Protein AF-A0A524LNN1-F1 (afdb_monomer_lite)

Structure (mmCIF, N/CA/C/O backbone):
data_AF-A0A524LNN1-F1
#
_entry.id   AF-A0A524LNN1-F1
#
loop_
_atom_site.group_PDB
_atom_site.id
_atom_site.type_symbol
_atom_site.label_atom_id
_atom_site.label_alt_id
_atom_site.label_comp_id
_atom_site.label_asym_id
_atom_site.label_entity_id
_atom_site.label_seq_id
_atom_site.pdbx_PDB_ins_code
_atom_site.Cartn_x
_atom_site.Cartn_y
_atom_site.Cartn_z
_atom_site.occupancy
_atom_site.B_iso_or_equiv
_atom_site.auth_seq_id
_atom_site.auth_comp_id
_atom_site.auth_asym_id
_atom_site.auth_atom_id
_atom_site.pdbx_PDB_model_num
ATOM 1 N N . MET A 1 1 ? 36.633 14.526 -15.695 1.00 43.69 1 MET A N 1
ATOM 2 C CA . MET A 1 1 ? 35.643 14.864 -14.647 1.00 43.69 1 MET A CA 1
ATOM 3 C C . MET A 1 1 ? 34.845 13.602 -14.352 1.00 43.69 1 MET A C 1
ATOM 5 O O . MET A 1 1 ? 34.658 12.842 -15.298 1.00 43.69 1 MET A O 1
ATOM 9 N N . PRO A 1 2 ? 34.450 13.316 -13.098 1.00 45.19 2 PRO A N 1
ATOM 10 C CA . PRO A 1 2 ? 33.566 12.186 -12.822 1.00 45.19 2 PRO A CA 1
ATOM 11 C C . PRO A 1 2 ? 32.242 12.396 -13.566 1.00 45.19 2 PRO A C 1
ATOM 13 O O . PRO A 1 2 ? 31.713 13.505 -13.593 1.00 45.19 2 PRO A O 1
ATOM 16 N N . PHE A 1 3 ? 31.764 11.344 -14.224 1.00 42.03 3 PHE A N 1
ATOM 17 C CA . PHE A 1 3 ? 30.477 11.323 -14.908 1.00 42.03 3 PHE A CA 1
ATOM 18 C C . PHE A 1 3 ? 29.380 11.336 -13.840 1.00 42.03 3 PHE A C 1
ATOM 20 O O . PHE A 1 3 ? 29.215 10.352 -13.123 1.00 42.03 3 PHE A O 1
ATOM 27 N N . VAL A 1 4 ? 28.695 12.468 -13.690 1.00 53.50 4 VAL A N 1
ATOM 28 C CA . VAL A 1 4 ? 27.462 12.562 -12.904 1.00 53.50 4 VAL A CA 1
ATOM 29 C C . VAL A 1 4 ? 26.336 12.232 -13.883 1.00 53.50 4 VAL A C 1
ATOM 31 O O . VAL A 1 4 ? 26.165 12.990 -14.839 1.00 53.50 4 VAL A O 1
ATOM 34 N N . PRO A 1 5 ? 25.635 11.094 -13.733 1.00 52.25 5 PRO A N 1
ATOM 35 C CA . PRO A 1 5 ? 24.472 10.801 -14.561 1.00 52.25 5 PRO A CA 1
ATOM 36 C C . PRO A 1 5 ? 23.450 11.931 -14.409 1.00 52.25 5 PRO A C 1
ATOM 38 O O . PRO A 1 5 ? 23.272 12.436 -13.301 1.00 52.25 5 PRO A O 1
ATOM 41 N N . GLU A 1 6 ? 22.790 12.334 -15.495 1.00 55.88 6 GLU A N 1
ATOM 42 C CA . GLU A 1 6 ? 21.665 13.268 -15.396 1.00 55.88 6 GLU A CA 1
ATOM 43 C C . GLU A 1 6 ? 20.585 12.654 -14.492 1.00 55.88 6 GLU A C 1
ATOM 45 O O . GLU A 1 6 ? 20.170 11.510 -14.699 1.00 55.88 6 GLU A O 1
ATOM 50 N N . GLU A 1 7 ? 20.170 13.387 -13.454 1.00 59.47 7 GLU A N 1
ATOM 51 C CA . GLU A 1 7 ? 19.078 12.963 -12.579 1.00 59.47 7 GLU A CA 1
ATOM 52 C C . GLU A 1 7 ? 17.797 12.860 -13.414 1.00 59.47 7 GLU A C 1
ATOM 54 O O . GLU A 1 7 ? 17.288 13.856 -13.930 1.00 59.47 7 GLU A O 1
ATOM 59 N N . GLY A 1 8 ? 17.282 11.639 -13.576 1.00 62.75 8 GLY A N 1
ATOM 60 C CA . GLY A 1 8 ? 15.975 11.417 -14.189 1.00 62.75 8 GLY A CA 1
ATOM 61 C C . GLY A 1 8 ? 14.851 12.057 -13.360 1.00 62.75 8 GLY A C 1
ATOM 62 O O . GLY A 1 8 ? 15.054 12.365 -12.179 1.00 62.75 8 GLY A O 1
ATOM 63 N N . PRO A 1 9 ? 13.649 12.237 -13.936 1.00 68.06 9 PRO A N 1
ATOM 64 C CA . PRO A 1 9 ? 12.523 12.820 -13.217 1.00 68.06 9 PRO A CA 1
ATOM 65 C C . PRO A 1 9 ? 12.227 12.029 -11.930 1.00 68.06 9 PRO A C 1
ATOM 67 O O . PRO A 1 9 ? 12.300 10.796 -11.941 1.00 68.06 9 PRO A O 1
ATOM 70 N N . PRO A 1 10 ? 11.903 12.714 -10.818 1.00 71.94 10 PRO A N 1
ATOM 71 C CA . PRO A 1 10 ? 11.684 12.059 -9.538 1.00 71.94 10 PRO A CA 1
ATOM 72 C C . PRO A 1 10 ? 10.475 11.126 -9.605 1.00 71.94 10 PRO A C 1
ATOM 74 O O . PRO A 1 10 ? 9.409 11.479 -10.115 1.00 71.94 10 PRO A O 1
ATOM 77 N N . PHE A 1 11 ? 10.626 9.940 -9.029 1.00 76.31 11 PHE A N 1
ATOM 78 C CA . PHE A 1 11 ? 9.568 8.950 -8.925 1.00 76.31 11 PHE A CA 1
ATOM 79 C C . PHE A 1 11 ? 8.565 9.353 -7.841 1.00 76.31 11 PHE A C 1
ATOM 81 O O . PHE A 1 11 ? 8.750 9.108 -6.649 1.00 76.31 11 PHE A O 1
ATOM 88 N N . GLY A 1 12 ? 7.474 9.987 -8.263 1.00 78.00 12 GLY A N 1
ATOM 89 C CA . GLY A 1 12 ? 6.361 10.327 -7.389 1.00 78.00 12 GLY A CA 1
ATOM 90 C C . GLY A 1 12 ? 5.462 9.124 -7.113 1.00 78.00 12 GLY A C 1
ATOM 91 O O . GLY A 1 12 ? 4.974 8.484 -8.037 1.00 78.00 12 GLY A O 1
ATOM 92 N N . THR A 1 13 ? 5.186 8.842 -5.840 1.00 80.88 13 THR A N 1
ATOM 93 C CA . THR A 1 13 ? 4.144 7.883 -5.437 1.00 80.88 13 THR A CA 1
ATOM 94 C C . THR A 1 13 ? 3.083 8.570 -4.591 1.00 80.88 13 THR A C 1
ATOM 96 O O . THR A 1 13 ? 3.420 9.204 -3.589 1.00 80.88 13 THR A O 1
ATOM 99 N N . ILE A 1 14 ? 1.818 8.397 -4.984 1.00 88.50 14 ILE A N 1
ATOM 100 C CA . ILE A 1 14 ? 0.628 8.763 -4.209 1.00 88.50 14 ILE A CA 1
ATOM 101 C C . ILE A 1 14 ? -0.183 7.490 -3.981 1.00 88.50 14 ILE A C 1
ATOM 103 O O . ILE A 1 14 ? -0.448 6.738 -4.918 1.00 88.50 14 ILE A O 1
ATOM 107 N N . ILE A 1 15 ? -0.582 7.255 -2.737 1.00 89.19 15 ILE A N 1
ATOM 108 C CA . ILE A 1 15 ? -1.397 6.115 -2.331 1.00 89.19 15 ILE A CA 1
ATOM 109 C C . ILE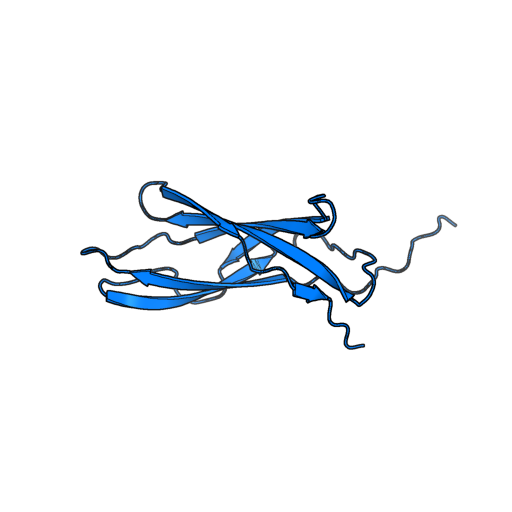 A 1 15 ? -2.686 6.642 -1.723 1.00 89.19 15 ILE A C 1
ATOM 111 O O . ILE A 1 15 ? -2.663 7.324 -0.703 1.00 89.19 15 ILE A O 1
ATOM 115 N N . GLY A 1 16 ? -3.809 6.296 -2.346 1.00 91.50 16 GLY A N 1
ATOM 116 C CA . GLY A 1 16 ? -5.135 6.489 -1.774 1.00 91.50 16 GLY A CA 1
ATOM 117 C C . GLY A 1 16 ? -5.621 5.196 -1.137 1.00 91.50 16 GLY A C 1
ATOM 118 O O . GLY A 1 16 ? -5.770 4.190 -1.829 1.00 91.50 16 GLY A O 1
ATOM 119 N N . VAL A 1 17 ? -5.887 5.220 0.166 1.00 90.81 17 VAL A N 1
ATOM 120 C CA . VAL A 1 17 ? -6.509 4.102 0.880 1.00 90.81 17 VAL A CA 1
ATOM 121 C C . VAL A 1 17 ? -7.961 4.460 1.163 1.00 90.81 17 VAL A C 1
ATOM 123 O O . VAL A 1 17 ? -8.241 5.397 1.910 1.00 90.81 17 VAL A O 1
ATOM 126 N N . PHE A 1 18 ? -8.889 3.729 0.548 1.00 92.50 18 PHE A N 1
ATOM 127 C CA . PHE A 1 18 ? -10.309 3.818 0.876 1.00 92.50 18 PHE A CA 1
ATOM 128 C C . PHE A 1 18 ? -10.588 2.948 2.100 1.00 92.50 18 PHE A C 1
ATOM 130 O O . PHE A 1 18 ? -10.373 1.737 2.061 1.00 92.50 18 PHE A O 1
ATOM 137 N N . VAL A 1 19 ? -11.057 3.567 3.179 1.00 91.44 19 VAL A N 1
ATOM 138 C CA . VAL A 1 19 ? -11.327 2.894 4.450 1.00 91.44 19 VAL A CA 1
ATOM 139 C C . VAL A 1 19 ? -12.780 3.117 4.833 1.00 91.44 19 VAL A C 1
ATOM 141 O O . VAL A 1 19 ? -13.270 4.245 4.799 1.00 91.44 19 VAL A O 1
ATOM 144 N N . THR A 1 20 ? -13.449 2.048 5.254 1.00 94.00 20 THR A N 1
ATOM 145 C CA . THR A 1 20 ? -14.787 2.097 5.846 1.00 94.00 20 THR A CA 1
ATOM 146 C C . THR A 1 20 ? -14.707 1.568 7.271 1.00 94.00 20 THR A C 1
ATOM 148 O O . THR A 1 20 ? -14.359 0.407 7.481 1.00 94.00 20 THR A O 1
ATOM 151 N N . ASN A 1 21 ? -15.034 2.403 8.258 1.00 93.19 21 ASN A N 1
ATOM 152 C CA . ASN A 1 21 ? -15.073 1.972 9.651 1.00 93.19 21 ASN A CA 1
ATOM 153 C C . ASN A 1 21 ? -16.418 1.302 9.960 1.00 93.19 21 ASN A C 1
ATOM 155 O O . ASN A 1 21 ? -17.419 1.964 10.232 1.00 93.19 21 ASN A O 1
ATOM 159 N N . THR A 1 22 ? -16.425 -0.029 9.940 1.00 92.94 22 THR A N 1
ATOM 160 C CA . THR A 1 22 ? -17.589 -0.852 10.307 1.00 92.94 22 THR A CA 1
ATOM 161 C C . THR A 1 22 ? -17.665 -1.163 11.805 1.00 92.94 22 THR A C 1
ATOM 163 O O . THR A 1 22 ? -18.544 -1.911 12.228 1.00 92.94 22 THR A O 1
ATOM 166 N N . GLY A 1 23 ? -16.718 -0.663 12.604 1.00 88.25 23 GLY A N 1
ATOM 167 C CA . GLY A 1 23 ? -16.677 -0.858 14.048 1.00 88.25 23 GLY A CA 1
ATOM 168 C C . GLY A 1 23 ? -17.624 0.075 14.800 1.00 88.25 23 GLY A C 1
ATOM 169 O O . GLY A 1 23 ? -18.270 0.945 14.223 1.00 88.25 23 GLY A O 1
ATOM 170 N N . ASN A 1 24 ? -17.673 -0.089 16.124 1.00 91.25 24 ASN A N 1
ATOM 171 C CA . ASN A 1 24 ? -18.508 0.729 17.014 1.00 91.25 24 ASN A CA 1
ATOM 172 C C . ASN A 1 24 ? -17.735 1.864 17.703 1.00 91.25 24 ASN A C 1
ATOM 174 O O . ASN A 1 24 ? -18.260 2.524 18.595 1.00 91.25 24 ASN A O 1
ATOM 178 N N . THR A 1 25 ? -16.473 2.060 17.332 1.00 91.00 25 THR A N 1
ATOM 179 C CA . THR A 1 25 ? -15.579 3.057 17.918 1.00 91.00 25 THR A CA 1
ATOM 180 C C . THR A 1 25 ? -14.864 3.825 16.819 1.00 91.00 25 THR A C 1
ATOM 182 O O . THR A 1 25 ? -14.655 3.328 15.712 1.00 91.00 25 THR A O 1
ATOM 185 N N . THR A 1 26 ? -14.486 5.060 17.126 1.00 91.62 26 THR A N 1
ATOM 186 C CA . THR A 1 26 ? -13.653 5.878 16.248 1.00 91.62 26 THR A CA 1
ATOM 187 C C . THR A 1 26 ? -12.243 5.295 16.156 1.00 91.62 26 THR A C 1
ATOM 189 O O . THR A 1 26 ? -11.634 4.973 17.175 1.00 91.62 26 THR A O 1
ATOM 192 N N . VAL A 1 27 ? -11.697 5.227 14.941 1.00 91.00 27 VAL A N 1
ATOM 193 C CA . VAL A 1 27 ? -10.283 4.915 14.697 1.00 91.00 27 VAL A CA 1
ATOM 194 C C . VAL A 1 27 ? -9.508 6.229 14.648 1.00 91.00 27 VAL A C 1
ATOM 196 O O . VAL A 1 27 ? -9.776 7.052 13.780 1.00 91.00 27 VAL A O 1
ATOM 199 N N . SER A 1 28 ? -8.573 6.451 15.575 1.00 84.62 28 SER A N 1
ATOM 200 C CA . SER A 1 28 ? -7.852 7.729 15.727 1.00 84.62 28 SER A CA 1
ATOM 201 C C . SER A 1 28 ? -6.412 7.739 15.196 1.00 84.62 28 SER A C 1
ATOM 203 O O . SER A 1 28 ? -5.849 8.815 15.050 1.00 84.62 28 SER A O 1
ATOM 205 N N . ASN A 1 29 ? -5.833 6.579 14.867 1.00 84.94 29 ASN A N 1
ATOM 206 C CA . ASN A 1 29 ? -4.420 6.438 14.476 1.00 84.94 29 ASN A CA 1
ATOM 207 C C . ASN A 1 29 ? -4.248 5.611 13.192 1.00 84.94 29 ASN A C 1
ATOM 209 O O . ASN A 1 29 ? -3.395 4.728 13.140 1.00 84.94 29 ASN A O 1
ATOM 213 N N . PHE A 1 30 ? -5.101 5.815 12.185 1.00 91.69 30 PHE A N 1
ATOM 214 C CA . PHE A 1 30 ? -4.916 5.119 10.912 1.00 91.69 30 PHE A CA 1
ATOM 215 C C . PHE A 1 30 ? -3.702 5.684 10.168 1.00 91.69 30 PHE A C 1
ATOM 217 O O . PHE A 1 30 ? -3.575 6.896 10.000 1.00 91.69 30 PHE A O 1
ATOM 224 N N . GLU A 1 31 ? -2.831 4.814 9.678 1.00 92.12 31 GLU A N 1
ATOM 225 C CA . GLU A 1 31 ? -1.608 5.202 8.990 1.00 92.12 31 GLU A CA 1
ATOM 226 C C . GLU A 1 31 ? -1.246 4.170 7.921 1.00 92.12 31 GLU A C 1
ATOM 228 O O . GLU A 1 31 ? -1.329 2.965 8.151 1.00 92.12 31 GLU A O 1
ATOM 233 N N . ALA A 1 32 ? -0.801 4.633 6.754 1.00 92.69 32 ALA A N 1
ATOM 234 C CA . ALA A 1 32 ? 0.001 3.822 5.849 1.00 92.69 32 ALA A CA 1
ATOM 235 C C . ALA A 1 32 ? 1.469 4.153 6.132 1.00 92.69 32 ALA A C 1
ATOM 237 O O . ALA A 1 32 ? 1.880 5.291 5.943 1.00 92.69 32 ALA A O 1
ATOM 238 N N . VAL A 1 33 ? 2.233 3.175 6.617 1.00 92.75 33 VAL A N 1
ATOM 239 C CA . VAL A 1 33 ? 3.592 3.391 7.144 1.00 92.75 33 VAL A CA 1
ATOM 240 C C . VAL A 1 33 ? 4.615 3.385 6.012 1.00 92.75 33 VAL A C 1
ATOM 242 O O . VAL A 1 33 ? 5.481 4.250 5.906 1.00 92.75 33 VAL A O 1
ATOM 245 N N . ARG A 1 34 ? 4.528 2.374 5.146 1.00 93.31 34 ARG A N 1
ATOM 246 C CA . ARG A 1 34 ? 5.437 2.197 4.013 1.00 93.31 34 ARG A CA 1
ATOM 247 C C . ARG A 1 34 ? 4.773 1.422 2.890 1.00 93.31 34 ARG A C 1
ATOM 249 O O . ARG A 1 34 ? 3.883 0.603 3.126 1.00 93.31 34 ARG A O 1
ATOM 256 N N . THR A 1 35 ? 5.267 1.633 1.682 1.00 93.44 35 THR A N 1
ATOM 257 C CA . THR A 1 35 ? 4.924 0.840 0.502 1.00 93.44 35 THR A CA 1
ATOM 258 C C . THR A 1 35 ? 6.176 0.208 -0.078 1.00 93.44 35 THR A C 1
ATOM 260 O O . THR A 1 35 ? 7.225 0.847 -0.130 1.00 93.44 35 THR A O 1
ATOM 263 N N . THR A 1 36 ? 6.070 -1.033 -0.538 1.00 94.44 36 THR A N 1
ATOM 264 C CA . THR A 1 36 ? 7.072 -1.650 -1.405 1.00 94.44 36 THR A CA 1
ATOM 265 C C . THR A 1 36 ? 6.437 -1.918 -2.758 1.00 94.44 36 THR A C 1
ATOM 267 O O . THR A 1 36 ? 5.408 -2.592 -2.845 1.00 94.44 36 THR A O 1
ATOM 270 N N . ILE A 1 37 ? 7.054 -1.392 -3.810 1.00 92.62 37 ILE A N 1
ATOM 271 C CA . ILE A 1 37 ? 6.628 -1.582 -5.196 1.00 92.62 37 ILE A CA 1
ATOM 272 C C . ILE A 1 37 ? 7.412 -2.756 -5.770 1.00 92.62 37 ILE A C 1
ATOM 274 O O . ILE A 1 37 ? 8.624 -2.849 -5.576 1.00 92.62 37 ILE A O 1
ATOM 278 N N . TYR A 1 38 ? 6.728 -3.649 -6.473 1.00 95.31 38 TYR A N 1
ATOM 279 C CA . TYR A 1 38 ? 7.285 -4.870 -7.041 1.00 95.31 38 TYR A CA 1
ATOM 280 C C . TYR A 1 38 ? 7.021 -4.945 -8.537 1.00 95.31 38 TYR A C 1
ATOM 282 O O . TYR A 1 38 ? 5.959 -4.540 -9.015 1.00 95.31 38 TYR A O 1
ATOM 290 N N . PHE A 1 39 ? 7.952 -5.560 -9.258 1.00 93.88 39 PHE A N 1
ATOM 291 C CA . PHE A 1 39 ? 7.703 -6.022 -10.616 1.00 93.88 39 PHE A CA 1
ATOM 292 C C . PHE A 1 39 ? 6.745 -7.218 -10.592 1.00 93.88 39 PHE A C 1
ATOM 294 O O . PHE A 1 39 ? 6.955 -8.194 -9.869 1.00 93.88 39 PHE A O 1
ATOM 301 N N . HIS A 1 40 ? 5.677 -7.162 -11.389 1.00 94.56 40 HIS A N 1
ATOM 302 C CA . HIS A 1 40 ? 4.655 -8.210 -11.397 1.00 94.56 40 HIS A CA 1
ATOM 303 C C . HIS A 1 40 ? 5.169 -9.547 -11.949 1.00 94.56 40 HIS A C 1
ATOM 305 O O . HIS A 1 40 ? 4.762 -10.603 -11.475 1.00 94.56 40 HIS A O 1
ATOM 311 N N . ASN A 1 41 ? 6.087 -9.511 -12.917 1.00 92.25 41 ASN A N 1
ATOM 312 C CA . ASN A 1 41 ? 6.577 -10.698 -13.621 1.00 92.25 41 ASN A CA 1
ATOM 313 C C . ASN A 1 41 ? 7.472 -11.620 -12.771 1.00 92.25 41 ASN A C 1
ATOM 315 O O . ASN A 1 41 ? 7.499 -12.823 -13.017 1.00 92.25 41 ASN A O 1
ATOM 319 N N . ASN A 1 42 ? 8.217 -11.077 -11.807 1.00 92.38 42 ASN A N 1
ATOM 320 C CA . ASN A 1 42 ? 9.214 -11.820 -11.031 1.00 92.38 42 ASN A CA 1
ATOM 321 C C . ASN A 1 42 ? 9.144 -11.555 -9.517 1.00 92.38 42 ASN A C 1
ATOM 323 O O . ASN A 1 42 ? 9.944 -12.109 -8.766 1.00 92.38 42 ASN A O 1
ATOM 327 N N . SER A 1 43 ? 8.213 -10.706 -9.068 1.00 92.38 43 SER A N 1
ATOM 328 C CA . SER A 1 43 ? 8.058 -10.303 -7.666 1.00 92.38 43 SER A CA 1
ATOM 329 C C . SER A 1 43 ? 9.326 -9.708 -7.039 1.00 92.38 43 SER A C 1
ATOM 331 O O . SER A 1 43 ? 9.457 -9.697 -5.813 1.00 92.38 43 SER A O 1
ATOM 333 N N . MET A 1 44 ? 10.264 -9.196 -7.844 1.00 94.25 44 MET A N 1
ATOM 334 C CA . MET A 1 44 ? 11.426 -8.475 -7.329 1.00 94.25 44 MET A CA 1
ATOM 335 C C . MET A 1 44 ? 10.994 -7.093 -6.825 1.00 94.25 44 MET A C 1
ATOM 337 O O . MET A 1 44 ? 10.219 -6.412 -7.506 1.00 94.25 44 MET A O 1
ATOM 341 N N . PRO A 1 45 ? 11.476 -6.660 -5.646 1.00 93.69 45 PRO A N 1
ATOM 342 C CA . PRO A 1 45 ? 11.202 -5.321 -5.151 1.00 93.69 45 PRO A CA 1
ATOM 343 C C . PRO A 1 45 ? 11.939 -4.290 -6.012 1.00 93.69 45 PRO A C 1
ATOM 345 O O . PRO A 1 45 ? 13.147 -4.392 -6.215 1.00 93.69 45 PRO A O 1
ATOM 348 N N . LEU A 1 46 ? 11.204 -3.295 -6.499 1.00 90.31 46 LEU A N 1
ATOM 349 C CA . LEU A 1 46 ? 11.743 -2.114 -7.167 1.00 90.31 46 LEU A CA 1
ATOM 350 C C . LEU A 1 46 ? 12.238 -1.101 -6.131 1.00 90.31 46 LEU A C 1
ATOM 352 O O . LEU A 1 46 ? 13.374 -0.643 -6.197 1.00 90.31 46 LEU A O 1
ATOM 356 N N . VAL A 1 47 ? 11.373 -0.745 -5.177 1.00 89.44 47 VAL A N 1
ATOM 357 C CA . VAL A 1 47 ? 11.666 0.260 -4.150 1.00 89.44 47 VAL A CA 1
ATOM 358 C C . VAL A 1 47 ? 10.763 0.079 -2.938 1.00 89.44 47 VAL A C 1
ATOM 360 O O . VAL A 1 47 ? 9.613 -0.338 -3.077 1.00 89.44 47 VAL A O 1
ATOM 363 N N . THR A 1 48 ? 11.274 0.430 -1.760 1.00 91.19 48 THR A N 1
ATOM 364 C CA . THR A 1 48 ? 10.477 0.616 -0.544 1.00 91.19 48 THR A CA 1
ATOM 365 C C . THR A 1 48 ? 10.525 2.083 -0.154 1.00 91.19 48 THR A C 1
ATOM 367 O O . THR A 1 48 ? 11.608 2.648 -0.035 1.00 91.19 48 THR A O 1
ATOM 370 N N . LEU A 1 49 ? 9.358 2.682 0.054 1.00 89.56 49 LEU A N 1
ATOM 371 C CA . LEU A 1 49 ? 9.197 4.094 0.373 1.00 89.56 49 LEU A CA 1
ATOM 372 C C . LEU A 1 49 ? 8.443 4.228 1.694 1.00 89.56 49 LEU A C 1
ATOM 374 O O . LEU A 1 49 ? 7.405 3.587 1.882 1.00 89.56 49 LEU A O 1
ATOM 378 N N . ASN A 1 50 ? 8.953 5.076 2.585 1.00 91.19 50 ASN A N 1
ATOM 379 C CA . ASN A 1 50 ? 8.197 5.526 3.751 1.00 91.19 50 ASN A CA 1
ATOM 380 C C . ASN A 1 50 ? 7.102 6.482 3.288 1.00 91.19 50 ASN A C 1
ATOM 382 O O . ASN A 1 50 ? 7.309 7.259 2.353 1.00 91.19 50 ASN A O 1
ATOM 386 N N . LEU A 1 51 ? 5.939 6.397 3.920 1.00 91.31 51 LEU A N 1
ATOM 387 C CA . LEU A 1 51 ? 4.768 7.172 3.549 1.00 91.31 51 LEU A CA 1
ATOM 388 C C . LEU A 1 51 ? 4.452 8.203 4.625 1.00 91.31 51 LEU A C 1
ATOM 390 O O . LEU A 1 51 ? 4.552 7.932 5.816 1.00 91.31 51 LEU A O 1
ATOM 394 N N . ILE A 1 52 ? 4.028 9.377 4.177 1.00 91.81 52 ILE A N 1
ATOM 395 C CA . ILE A 1 52 ? 3.529 10.458 5.015 1.00 91.81 52 ILE A CA 1
ATOM 396 C C . ILE A 1 52 ? 2.091 10.775 4.620 1.00 91.81 52 ILE A C 1
ATOM 398 O O . ILE A 1 52 ? 1.721 10.738 3.441 1.00 91.81 52 ILE A O 1
ATOM 402 N N . PHE A 1 53 ? 1.266 11.067 5.618 1.00 92.06 53 PHE A N 1
ATOM 403 C CA . PHE A 1 53 ? -0.129 11.428 5.411 1.00 92.06 53 PHE A CA 1
ATOM 404 C C . PHE A 1 53 ? -0.262 12.828 4.800 1.00 92.06 53 PHE A C 1
ATOM 406 O O . PHE A 1 53 ? 0.440 13.761 5.189 1.00 92.06 53 PHE A O 1
ATOM 413 N N . VAL A 1 54 ? -1.201 12.975 3.864 1.00 91.12 54 VAL A N 1
ATOM 414 C CA . VAL A 1 54 ? -1.559 14.246 3.231 1.00 91.12 54 VAL A CA 1
ATOM 415 C C . VAL A 1 54 ? -3.016 14.566 3.560 1.00 91.12 54 VAL A C 1
ATOM 417 O O . VAL A 1 54 ? -3.937 14.038 2.936 1.00 91.12 54 VAL A O 1
ATOM 420 N N . GLY A 1 55 ? -3.230 15.442 4.542 1.00 87.88 55 GLY A N 1
ATOM 421 C CA . GLY A 1 55 ? -4.557 15.931 4.915 1.00 87.88 55 GLY A CA 1
ATOM 422 C C . GLY A 1 55 ? -4.641 16.414 6.361 1.00 87.88 55 GLY A C 1
ATOM 423 O O . GLY A 1 55 ? -3.635 16.495 7.062 1.00 87.88 55 GLY A O 1
ATOM 424 N N . ASP A 1 56 ? -5.865 16.700 6.808 1.00 84.88 56 ASP A N 1
ATOM 425 C CA . ASP A 1 56 ? -6.107 17.328 8.117 1.00 84.88 56 ASP A CA 1
ATOM 426 C C . ASP A 1 56 ? -6.235 16.330 9.274 1.00 84.88 56 ASP A C 1
ATOM 428 O O . ASP A 1 56 ? -5.982 16.661 10.429 1.00 84.88 56 ASP A O 1
ATOM 432 N N . SER A 1 57 ? -6.693 15.107 8.995 1.00 87.94 57 SER A N 1
ATOM 433 C CA . SER A 1 57 ? -6.937 14.104 10.031 1.00 87.94 57 SER A CA 1
ATOM 434 C C . SER A 1 57 ? -6.981 12.699 9.445 1.00 87.94 57 SER A C 1
ATOM 436 O O . SER A 1 57 ? -7.612 12.479 8.412 1.00 87.94 57 SER A O 1
ATOM 438 N N . THR A 1 58 ? -6.375 11.749 10.150 1.00 89.56 58 THR A N 1
ATOM 439 C CA . THR A 1 58 ? -6.470 10.306 9.886 1.00 89.56 58 THR A CA 1
ATOM 440 C C . THR A 1 58 ? -7.571 9.627 10.703 1.00 89.56 58 THR A C 1
ATOM 442 O O . THR A 1 58 ? -7.702 8.403 10.682 1.00 89.56 58 THR A O 1
ATOM 445 N N . GLN A 1 59 ? -8.380 10.411 11.424 1.00 91.56 59 GLN A N 1
ATOM 446 C CA . GLN A 1 59 ? -9.494 9.898 12.202 1.00 91.56 59 GLN A CA 1
ATOM 447 C C . GLN A 1 59 ? -10.635 9.450 11.282 1.00 91.56 59 GLN A C 1
ATOM 449 O O . GLN A 1 59 ? -10.996 10.153 10.332 1.00 91.56 59 GLN A O 1
ATOM 454 N N . ILE A 1 60 ? -11.213 8.293 11.601 1.00 92.81 60 ILE A N 1
ATOM 455 C CA . ILE A 1 60 ? -12.356 7.710 10.895 1.00 92.81 60 ILE A CA 1
ATOM 456 C C . ILE A 1 60 ? -13.427 7.387 11.936 1.00 92.81 60 ILE A C 1
ATOM 458 O O . ILE A 1 60 ? -13.259 6.490 12.772 1.00 92.81 60 ILE A O 1
ATOM 462 N N . ASN A 1 61 ? -14.524 8.141 11.918 1.00 93.88 61 ASN A N 1
ATOM 463 C CA . ASN A 1 61 ? -15.608 7.960 12.879 1.00 93.88 61 ASN A CA 1
ATOM 464 C C . ASN A 1 61 ? -16.390 6.671 12.601 1.00 93.88 61 ASN A C 1
ATOM 466 O O . ASN A 1 61 ? -16.259 6.048 11.547 1.00 93.88 61 ASN A O 1
ATOM 470 N N . GLN A 1 62 ? -17.205 6.253 13.566 1.00 93.69 62 GLN A N 1
ATOM 471 C CA . GLN A 1 62 ? -18.071 5.085 13.417 1.00 93.69 62 GLN A CA 1
ATOM 472 C C . GLN A 1 62 ? -18.986 5.220 12.187 1.00 93.69 62 GLN A C 1
ATOM 474 O O . GLN A 1 62 ? -19.691 6.218 12.042 1.00 93.69 62 GLN A O 1
ATOM 479 N N . GLY A 1 63 ? -19.001 4.198 11.326 1.00 93.62 63 GLY A N 1
ATOM 480 C CA . GLY A 1 63 ? -19.830 4.149 10.115 1.00 93.62 63 GLY A CA 1
ATOM 481 C C . GLY A 1 63 ? -19.345 5.044 8.970 1.00 93.62 63 GLY A C 1
ATOM 482 O O . GLY A 1 63 ? -19.955 5.051 7.901 1.00 93.62 63 GLY A O 1
ATOM 483 N N . GLU A 1 64 ? -18.261 5.794 9.167 1.00 94.56 64 GLU A N 1
ATOM 484 C CA . GLU A 1 64 ? -17.710 6.691 8.158 1.00 94.56 64 GLU A CA 1
ATOM 485 C C . GLU A 1 64 ? -16.904 5.911 7.111 1.00 94.56 64 GLU A C 1
ATOM 487 O O . GLU A 1 64 ? -16.208 4.939 7.418 1.00 94.56 64 GLU A O 1
ATOM 492 N N . SER A 1 65 ? -16.983 6.363 5.858 1.00 94.44 65 SER A N 1
ATOM 493 C CA . SER A 1 65 ? -16.058 5.960 4.800 1.00 94.44 65 SER A CA 1
ATOM 494 C C . SER A 1 65 ? -15.238 7.158 4.357 1.00 94.44 65 SER A C 1
ATOM 496 O O . SER A 1 65 ? -15.792 8.228 4.102 1.00 94.44 65 SER A O 1
ATOM 498 N N . ARG A 1 66 ? -13.925 6.976 4.246 1.00 92.94 66 ARG A N 1
ATOM 499 C CA . ARG A 1 66 ? -12.991 8.052 3.925 1.00 92.94 66 ARG A CA 1
ATOM 500 C C . ARG A 1 66 ? -11.870 7.549 3.030 1.00 92.94 66 ARG A C 1
ATOM 502 O O . ARG A 1 66 ? -11.413 6.417 3.163 1.00 92.94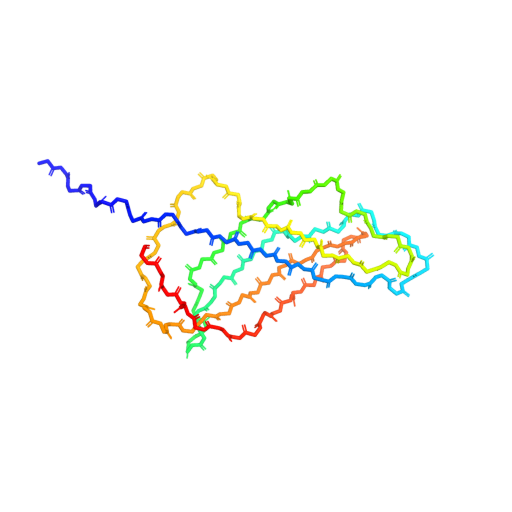 66 ARG A O 1
ATOM 509 N N . ILE A 1 67 ? -11.414 8.413 2.127 1.00 93.38 67 ILE A N 1
ATOM 510 C CA . ILE A 1 67 ? -10.181 8.196 1.370 1.00 93.38 67 ILE A CA 1
ATOM 511 C C . ILE A 1 67 ? -9.068 8.947 2.087 1.00 93.38 67 ILE A C 1
ATOM 513 O O . ILE A 1 67 ? -9.148 10.165 2.253 1.00 93.38 67 ILE A O 1
ATOM 517 N N . LEU A 1 68 ? -8.041 8.219 2.508 1.00 93.50 68 LEU A N 1
ATOM 518 C CA . LEU A 1 68 ? -6.835 8.781 3.100 1.00 93.50 68 LEU A CA 1
ATOM 519 C C . LEU A 1 68 ? -5.718 8.749 2.064 1.00 93.50 68 LEU A C 1
ATOM 521 O O . LEU A 1 68 ? -5.455 7.709 1.460 1.00 93.50 68 LEU A O 1
ATOM 525 N N . MET A 1 69 ? -5.092 9.900 1.845 1.00 94.56 69 MET A N 1
ATOM 526 C CA . MET A 1 69 ? -4.035 10.064 0.856 1.00 94.56 69 MET A CA 1
ATOM 527 C C . MET A 1 69 ? -2.678 10.095 1.546 1.00 94.56 69 MET A C 1
ATOM 529 O O . MET A 1 69 ? -2.490 10.789 2.545 1.00 94.56 69 MET A O 1
ATOM 533 N N . PHE A 1 70 ? -1.726 9.363 0.984 1.00 92.44 70 PHE A N 1
ATOM 534 C CA . PHE A 1 70 ? -0.353 9.293 1.454 1.00 92.44 70 PHE A CA 1
ATOM 535 C C . PHE A 1 70 ? 0.594 9.542 0.286 1.00 92.44 70 PHE A C 1
ATOM 537 O O . PHE A 1 70 ? 0.330 9.120 -0.841 1.00 92.44 70 PHE A O 1
ATOM 544 N N . THR A 1 71 ? 1.709 10.208 0.550 1.00 90.94 71 THR A N 1
ATOM 545 C CA . THR A 1 71 ? 2.808 10.363 -0.411 1.00 90.94 71 THR A CA 1
ATOM 546 C C . THR A 1 71 ? 4.081 9.794 0.183 1.00 90.94 71 THR A C 1
ATOM 548 O O . THR A 1 71 ? 4.203 9.687 1.398 1.00 90.94 71 THR A O 1
ATOM 551 N N . HIS A 1 72 ? 5.037 9.432 -0.664 1.00 86.94 72 HIS A N 1
ATOM 552 C CA . HIS A 1 72 ? 6.378 9.117 -0.187 1.00 86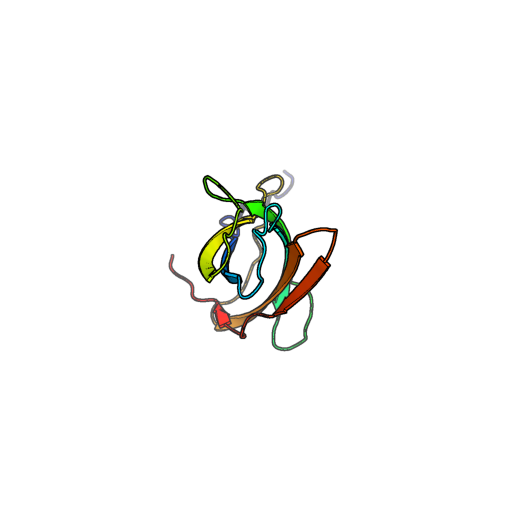.94 72 HIS A CA 1
ATOM 553 C C . HIS A 1 72 ? 7.035 10.331 0.488 1.00 86.94 72 HIS A C 1
ATOM 555 O O . HIS A 1 72 ? 6.847 11.470 0.042 1.00 86.94 72 HIS A O 1
ATOM 561 N N . ASP A 1 73 ? 7.808 10.064 1.539 1.00 82.69 73 ASP A N 1
ATOM 562 C CA . ASP A 1 73 ? 8.698 11.048 2.144 1.00 82.69 73 ASP A CA 1
ATOM 563 C C . ASP A 1 73 ? 9.863 11.355 1.189 1.00 82.69 73 ASP A C 1
ATOM 565 O O . ASP A 1 73 ? 10.470 10.450 0.610 1.00 82.69 73 ASP A O 1
ATOM 569 N N . ARG A 1 74 ? 10.157 12.640 0.984 1.00 69.25 74 ARG A N 1
ATOM 570 C CA . ARG A 1 74 ? 11.091 13.123 -0.048 1.00 69.25 74 ARG A CA 1
ATOM 571 C C . ARG A 1 74 ? 12.535 13.219 0.443 1.00 69.25 74 ARG A C 1
ATOM 573 O O . ARG A 1 74 ? 13.326 13.954 -0.142 1.00 69.25 74 ARG A O 1
ATOM 580 N N . GLU A 1 75 ? 12.898 12.485 1.491 1.00 63.88 75 GLU A N 1
ATOM 581 C CA . GLU A 1 75 ? 14.264 12.504 2.034 1.00 63.88 75 GLU A CA 1
ATOM 582 C C . GLU A 1 75 ? 15.323 12.017 1.027 1.00 63.88 75 GLU A C 1
ATOM 584 O O . GLU A 1 75 ? 16.496 12.364 1.153 1.00 63.88 75 GLU A O 1
ATOM 589 N N . SER A 1 76 ? 14.930 11.258 -0.006 1.00 60.72 76 SER A N 1
ATOM 590 C CA . SER A 1 76 ? 15.826 10.855 -1.096 1.00 60.72 76 SER A CA 1
ATOM 591 C C . SER A 1 76 ? 15.133 10.897 -2.459 1.00 60.72 76 SER A C 1
ATOM 593 O O . SER A 1 76 ? 13.989 10.466 -2.603 1.00 60.72 76 SER A O 1
ATOM 595 N N . ILE A 1 77 ? 15.834 11.422 -3.470 1.00 67.31 77 ILE A N 1
ATOM 596 C CA . ILE A 1 77 ? 15.381 11.390 -4.864 1.00 67.31 77 ILE A CA 1
ATOM 597 C C . ILE A 1 77 ? 15.582 9.965 -5.386 1.00 67.31 77 ILE A C 1
ATOM 599 O O . ILE A 1 77 ? 16.705 9.468 -5.452 1.00 67.31 77 ILE A O 1
ATOM 603 N N . PHE A 1 78 ? 14.485 9.306 -5.754 1.00 74.94 78 PHE A N 1
ATOM 604 C CA . PHE A 1 78 ? 14.491 8.011 -6.427 1.00 74.94 78 PHE A CA 1
ATOM 605 C C . PHE A 1 78 ? 14.042 8.216 -7.875 1.00 74.94 78 PHE A C 1
ATOM 607 O O . PHE A 1 78 ? 12.926 8.672 -8.094 1.00 74.94 78 PHE A O 1
ATOM 614 N N . SER A 1 79 ? 14.890 7.886 -8.850 1.00 77.94 79 SER A N 1
ATOM 615 C CA . SER A 1 79 ? 14.605 8.066 -10.285 1.00 77.94 79 SER A CA 1
ATOM 616 C C . SER A 1 79 ? 14.993 6.801 -11.064 1.00 77.94 79 SER A C 1
ATOM 618 O O . SER A 1 79 ? 16.045 6.765 -11.707 1.00 77.94 79 SER A O 1
ATOM 620 N N . PRO A 1 80 ? 14.212 5.710 -10.956 1.00 78.44 80 PRO A N 1
ATOM 621 C CA . PRO A 1 80 ? 14.505 4.461 -11.644 1.00 78.44 80 PRO A CA 1
ATOM 622 C C . PRO A 1 80 ? 14.244 4.599 -13.145 1.00 78.44 80 PRO A C 1
ATOM 624 O O . PRO A 1 80 ? 13.321 5.291 -13.571 1.00 78.44 80 PRO A O 1
ATOM 627 N N . ASN A 1 81 ? 15.013 3.869 -13.950 1.00 80.75 81 ASN A N 1
ATOM 628 C CA . ASN A 1 81 ? 14.701 3.697 -15.362 1.00 80.75 81 ASN A CA 1
ATOM 629 C C . ASN A 1 81 ? 13.728 2.515 -15.509 1.00 80.75 81 ASN A C 1
ATOM 631 O O . ASN A 1 81 ? 14.107 1.373 -15.243 1.00 80.75 81 ASN A O 1
ATOM 635 N N . ILE A 1 82 ? 12.469 2.798 -15.850 1.00 82.75 82 ILE A N 1
ATOM 636 C CA . ILE A 1 82 ? 11.399 1.803 -15.995 1.00 82.75 82 ILE A CA 1
ATOM 637 C C . ILE A 1 82 ?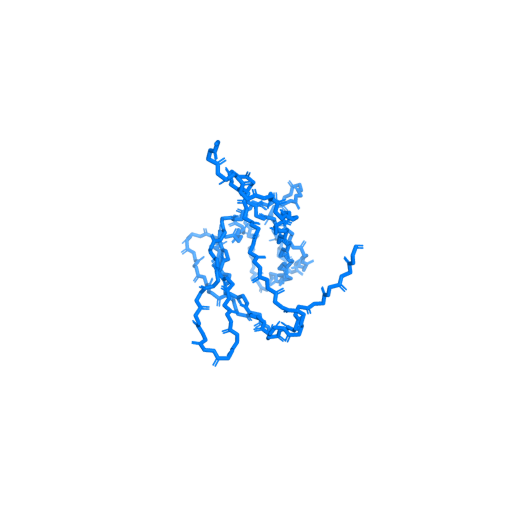 10.782 1.964 -17.380 1.00 82.75 82 ILE A C 1
ATOM 639 O O . ILE A 1 82 ? 10.379 3.061 -17.758 1.00 82.75 82 ILE A O 1
ATOM 643 N N . GLU A 1 83 ? 10.691 0.865 -18.122 1.00 85.94 83 GLU A N 1
ATOM 644 C CA . GLU A 1 83 ? 10.103 0.861 -19.461 1.00 85.94 83 GLU A CA 1
ATOM 645 C C . GLU A 1 83 ? 8.577 1.020 -19.399 1.00 85.94 83 GLU A C 1
ATOM 647 O O . GLU A 1 83 ? 7.912 0.465 -18.514 1.00 85.94 83 GLU A O 1
ATOM 652 N N . GLU A 1 84 ? 8.011 1.746 -20.366 1.00 87.81 84 GLU A N 1
ATOM 653 C CA . GLU A 1 84 ? 6.561 1.820 -20.563 1.00 87.81 84 GLU A CA 1
ATOM 654 C C . GLU A 1 84 ? 5.967 0.411 -20.713 1.00 87.81 84 GLU A C 1
ATOM 656 O O . GLU A 1 84 ? 6.554 -0.472 -21.339 1.00 87.81 84 GLU A O 1
ATOM 661 N N . GLY A 1 85 ? 4.802 0.174 -20.108 1.00 88.31 85 GLY A N 1
ATOM 662 C CA . GLY A 1 85 ? 4.168 -1.144 -20.124 1.00 88.31 85 GLY A CA 1
ATOM 663 C C . GLY A 1 85 ? 4.701 -2.114 -19.066 1.00 88.31 85 GLY A C 1
ATOM 664 O O . GLY A 1 85 ? 4.098 -3.171 -18.867 1.00 88.31 85 GLY A O 1
ATOM 665 N N . THR A 1 86 ? 5.760 -1.759 -18.324 1.00 90.38 86 THR A N 1
ATOM 666 C CA . THR A 1 86 ? 6.182 -2.528 -17.144 1.00 90.38 86 THR A CA 1
ATOM 667 C C . THR A 1 86 ? 5.021 -2.641 -16.164 1.00 90.38 86 THR A C 1
ATOM 669 O O . THR A 1 86 ? 4.474 -1.636 -15.717 1.00 90.38 86 THR A O 1
ATOM 672 N N . VAL A 1 87 ? 4.645 -3.867 -15.801 1.00 93.94 87 VAL A N 1
ATOM 673 C CA . VAL A 1 87 ? 3.554 -4.111 -14.852 1.00 93.94 87 VAL A CA 1
ATOM 674 C C . VAL A 1 87 ? 4.105 -4.146 -13.432 1.00 93.94 87 VAL A C 1
ATOM 676 O O . VAL A 1 87 ? 4.971 -4.965 -13.111 1.00 93.94 87 VAL A O 1
ATOM 679 N N . LEU A 1 88 ? 3.576 -3.276 -12.576 1.00 93.06 88 LEU A N 1
ATOM 680 C CA . LEU A 1 88 ? 3.956 -3.140 -11.174 1.00 93.06 88 LEU A CA 1
ATOM 681 C C . LEU A 1 88 ? 2.763 -3.425 -10.259 1.00 93.06 88 LEU A C 1
ATOM 683 O O . LEU A 1 88 ? 1.609 -3.249 -10.646 1.00 93.06 88 LEU A O 1
ATOM 687 N N . TYR A 1 89 ? 3.037 -3.834 -9.026 1.00 94.75 89 TYR A N 1
ATOM 688 C CA . TYR A 1 89 ? 2.052 -3.844 -7.946 1.00 94.75 89 TYR A CA 1
ATOM 689 C C . TYR A 1 89 ? 2.704 -3.382 -6.645 1.00 94.75 89 TYR A C 1
ATOM 691 O O . TYR A 1 89 ? 3.917 -3.498 -6.469 1.00 94.75 89 TYR A O 1
ATOM 699 N N . SER A 1 90 ? 1.898 -2.882 -5.717 1.00 94.69 90 SER A N 1
ATOM 700 C CA . SER A 1 90 ? 2.372 -2.351 -4.443 1.00 94.69 90 SER A CA 1
ATOM 701 C C . SER A 1 90 ? 1.870 -3.202 -3.289 1.00 94.69 90 SER A C 1
ATOM 703 O O . SER A 1 90 ? 0.721 -3.649 -3.290 1.00 94.69 90 SER A O 1
ATOM 705 N N . ARG A 1 91 ? 2.722 -3.400 -2.282 1.00 96.38 91 ARG A N 1
ATOM 706 C CA . ARG A 1 91 ? 2.325 -3.892 -0.960 1.00 96.38 91 ARG A CA 1
ATOM 707 C C . ARG A 1 91 ? 2.494 -2.782 0.055 1.00 96.38 91 ARG A C 1
ATOM 709 O O . ARG A 1 91 ? 3.586 -2.240 0.197 1.00 96.38 91 ARG A O 1
ATOM 716 N N . ILE A 1 92 ? 1.419 -2.461 0.752 1.00 95.62 92 ILE A N 1
ATOM 717 C CA . ILE A 1 92 ? 1.325 -1.303 1.631 1.00 95.62 92 ILE A CA 1
ATOM 718 C C . ILE A 1 92 ? 1.113 -1.822 3.044 1.00 95.62 92 ILE A C 1
ATOM 720 O O . ILE A 1 92 ? 0.139 -2.528 3.293 1.00 95.62 92 ILE A O 1
ATOM 724 N N . LEU A 1 93 ? 2.023 -1.479 3.952 1.00 95.88 93 LEU A N 1
ATOM 725 C CA . LEU A 1 93 ? 1.844 -1.733 5.376 1.00 95.88 93 LEU A CA 1
ATOM 726 C C . LEU A 1 93 ? 0.947 -0.638 5.949 1.00 95.88 93 LEU A C 1
ATOM 728 O O . LEU A 1 93 ? 1.344 0.530 5.979 1.00 95.88 93 LEU A O 1
ATOM 732 N N . ILE A 1 94 ? -0.240 -1.026 6.398 1.00 94.56 94 ILE A N 1
ATOM 733 C CA . ILE A 1 94 ? -1.165 -0.157 7.120 1.00 94.56 94 ILE A CA 1
ATOM 734 C C . ILE A 1 94 ? -1.176 -0.520 8.600 1.00 94.56 94 ILE A C 1
ATOM 736 O O . ILE A 1 94 ? -0.982 -1.679 8.969 1.00 94.56 94 ILE A O 1
ATOM 740 N N . ARG A 1 95 ? -1.416 0.482 9.440 1.00 93.81 95 ARG A N 1
ATOM 741 C CA . ARG A 1 95 ? -1.530 0.340 10.886 1.00 93.81 95 ARG A CA 1
ATOM 742 C C . ARG A 1 95 ? -2.696 1.165 11.410 1.00 93.81 95 ARG A C 1
ATOM 744 O O . ARG A 1 95 ? -2.917 2.280 10.943 1.00 93.81 95 ARG A O 1
ATOM 751 N N . TRP A 1 96 ? -3.433 0.640 12.384 1.00 91.19 96 TRP A N 1
ATOM 752 C CA . TRP A 1 96 ? -4.454 1.403 13.102 1.00 91.19 96 TRP A CA 1
ATOM 753 C C . TRP A 1 96 ? -4.693 0.878 14.523 1.00 91.19 96 TRP A C 1
ATOM 755 O O . TRP A 1 96 ? -4.325 -0.245 14.867 1.00 91.19 96 TRP A O 1
ATOM 765 N N . GLY A 1 97 ? -5.333 1.704 15.357 1.00 83.31 97 GLY A N 1
ATOM 766 C CA . GLY A 1 97 ? -5.679 1.347 16.738 1.00 83.31 97 GLY A CA 1
ATOM 767 C C . GLY A 1 97 ? -4.459 1.007 17.601 1.00 83.31 97 GLY A C 1
ATOM 768 O O . GLY A 1 97 ? -3.401 1.621 17.455 1.00 83.31 97 GLY A O 1
ATOM 769 N N . ASP A 1 98 ? -4.612 0.017 18.485 1.00 81.50 98 ASP A N 1
ATOM 770 C CA . ASP A 1 98 ? -3.555 -0.488 19.372 1.00 81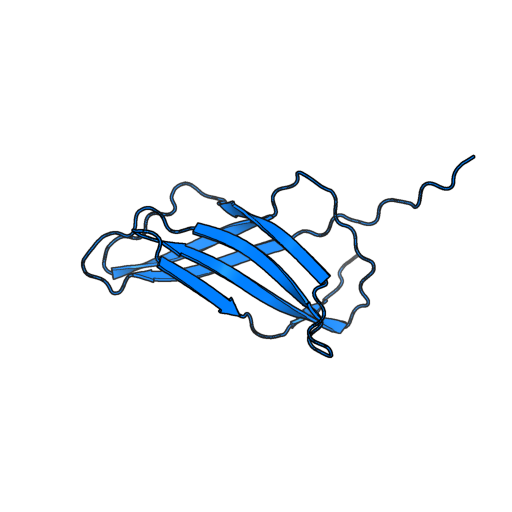.50 98 ASP A CA 1
ATOM 771 C C . ASP A 1 98 ? -2.603 -1.449 18.625 1.00 81.50 98 ASP A C 1
ATOM 773 O O . ASP A 1 98 ? -2.523 -2.637 18.934 1.00 81.50 98 ASP A O 1
ATOM 777 N N . ASN A 1 99 ? -1.876 -0.929 17.627 1.00 77.75 99 ASN A N 1
ATOM 778 C CA . ASN A 1 99 ? -0.888 -1.655 16.806 1.00 77.75 99 ASN A CA 1
ATOM 779 C C . ASN A 1 99 ? -1.446 -2.811 15.958 1.00 77.75 99 ASN A C 1
ATOM 781 O O . ASN A 1 99 ? -0.762 -3.814 15.746 1.00 77.75 99 ASN A O 1
ATOM 785 N N . ILE A 1 100 ? -2.666 -2.685 15.436 1.00 89.12 100 ILE A N 1
ATOM 786 C CA . ILE A 1 100 ? -3.133 -3.620 14.409 1.00 89.12 100 ILE A CA 1
ATOM 787 C C . ILE A 1 100 ? -2.406 -3.279 13.114 1.00 89.12 100 ILE A C 1
ATOM 789 O O . ILE A 1 100 ? -2.455 -2.132 12.676 1.00 89.12 100 ILE A O 1
ATOM 793 N N . GLU A 1 101 ? -1.740 -4.264 12.517 1.00 94.19 101 GLU A N 1
ATOM 794 C CA . GLU A 1 101 ? -1.013 -4.124 11.258 1.00 94.19 101 GLU A CA 1
ATOM 795 C C . GLU A 1 101 ? -1.581 -5.066 10.201 1.00 94.19 101 GLU A C 1
ATOM 797 O O . GLU A 1 101 ? -1.877 -6.231 10.474 1.00 94.19 101 GLU A O 1
ATOM 802 N N . GLU A 1 102 ? -1.683 -4.575 8.970 1.00 93.81 102 GLU A N 1
ATOM 803 C CA . GLU A 1 102 ? -2.100 -5.376 7.826 1.00 93.81 102 GLU A CA 1
ATOM 804 C C . GLU A 1 102 ? -1.333 -4.960 6.568 1.00 93.81 102 GLU A C 1
ATOM 806 O O . GLU A 1 102 ? -0.873 -3.824 6.436 1.00 93.81 102 GLU A O 1
ATOM 811 N N . ILE A 1 103 ? -1.177 -5.897 5.632 1.00 95.94 103 ILE A N 1
ATOM 812 C CA . ILE A 1 103 ? -0.562 -5.630 4.334 1.00 95.94 103 ILE A CA 1
ATOM 813 C C . ILE A 1 103 ? -1.641 -5.663 3.260 1.00 95.94 103 ILE A C 1
ATOM 815 O O . ILE A 1 103 ? -2.185 -6.720 2.942 1.00 95.94 103 ILE A O 1
ATOM 819 N N . LEU A 1 104 ? -1.876 -4.516 2.632 1.00 93.94 104 LEU A N 1
ATOM 820 C CA . LEU A 1 104 ? -2.727 -4.417 1.453 1.00 93.94 104 LEU A CA 1
ATOM 821 C C . LEU A 1 104 ? -1.891 -4.615 0.192 1.00 93.94 104 LEU A C 1
ATOM 823 O O . LEU A 1 104 ? -0.798 -4.067 0.074 1.00 93.94 104 LEU A O 1
ATOM 827 N N . THR A 1 105 ? -2.406 -5.382 -0.765 1.00 94.94 105 THR A N 1
ATOM 828 C CA . THR A 1 105 ? -1.773 -5.563 -2.079 1.00 94.94 105 THR A CA 1
ATOM 829 C C . THR A 1 105 ? -2.651 -4.929 -3.148 1.00 94.94 105 THR A C 1
ATOM 831 O O . THR A 1 105 ? -3.836 -5.245 -3.238 1.00 94.94 105 THR A O 1
ATOM 834 N N . THR A 1 106 ? -2.087 -4.035 -3.957 1.00 93.06 106 THR A N 1
ATOM 835 C CA . THR A 1 106 ? -2.820 -3.428 -5.073 1.00 93.06 106 THR A CA 1
ATOM 836 C C . THR A 1 106 ? -2.960 -4.413 -6.228 1.00 93.06 106 THR A C 1
ATOM 838 O O . THR A 1 106 ? -2.138 -5.317 -6.400 1.00 93.06 106 THR A O 1
ATOM 841 N N . ALA A 1 107 ? -3.968 -4.202 -7.075 1.00 93.44 107 ALA A N 1
ATOM 842 C CA . ALA A 1 107 ? -3.997 -4.865 -8.371 1.00 93.44 107 ALA A CA 1
ATOM 843 C C . ALA A 1 107 ? -2.740 -4.483 -9.187 1.00 93.44 107 ALA A C 1
ATOM 845 O O . ALA A 1 107 ? -2.249 -3.355 -9.050 1.00 93.44 107 ALA A O 1
ATOM 846 N N . PRO A 1 108 ? -2.212 -5.394 -10.023 1.00 93.94 108 PRO A N 1
ATOM 847 C CA . PRO A 1 108 ? -1.145 -5.061 -10.954 1.00 93.94 108 PRO A CA 1
ATOM 848 C C . PRO A 1 108 ? -1.607 -4.001 -11.956 1.00 93.94 108 PRO A C 1
ATOM 850 O O . PRO A 1 108 ? -2.716 -4.087 -12.484 1.00 93.94 108 PRO A O 1
ATOM 853 N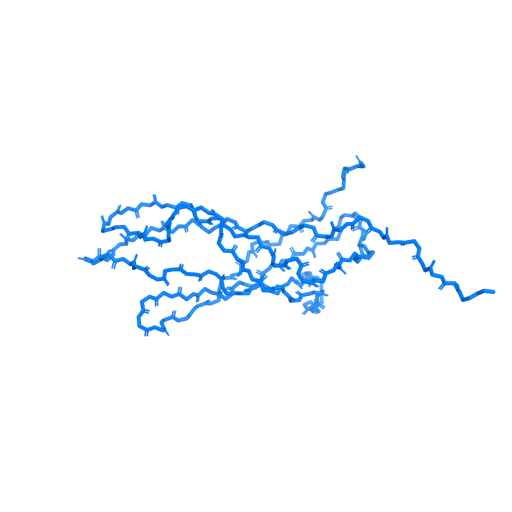 N . SER A 1 109 ? -0.749 -3.027 -12.239 1.00 91.56 109 SER A N 1
ATOM 854 C CA . SER A 1 109 ? -0.997 -1.980 -13.229 1.00 91.56 109 SER A CA 1
ATOM 855 C C . SER A 1 109 ? 0.248 -1.741 -14.065 1.00 91.56 109 SER A C 1
ATOM 857 O O . SER A 1 109 ? 1.363 -1.722 -13.545 1.00 91.56 109 SER A O 1
ATOM 859 N N . ALA A 1 110 ? 0.055 -1.543 -15.366 1.00 89.25 110 ALA A N 1
ATOM 860 C CA . ALA A 1 110 ? 1.126 -1.124 -16.256 1.00 89.25 110 ALA A CA 1
ATOM 861 C C . ALA A 1 110 ? 1.513 0.335 -15.975 1.00 89.25 110 ALA A C 1
ATOM 863 O O . ALA A 1 110 ? 0.644 1.174 -15.718 1.00 89.25 110 ALA A O 1
ATOM 864 N N . VAL A 1 111 ? 2.811 0.627 -16.036 1.00 84.31 111 VAL A N 1
ATOM 865 C CA . VAL A 1 111 ? 3.328 1.996 -16.043 1.00 84.31 111 VAL A CA 1
ATOM 866 C C . VAL A 1 111 ? 2.865 2.670 -17.326 1.00 84.31 111 VAL A C 1
ATOM 868 O O . VAL A 1 111 ? 3.185 2.216 -18.427 1.00 84.31 111 VAL A O 1
ATOM 871 N N . TYR A 1 112 ? 2.112 3.752 -17.155 1.00 78.31 112 TYR A N 1
ATOM 872 C CA . TYR A 1 112 ? 1.721 4.655 -18.227 1.00 78.31 112 TYR A CA 1
ATOM 873 C C . TYR A 1 112 ? 2.670 5.852 -18.216 1.00 78.31 112 TYR A C 1
ATOM 875 O O . TYR A 1 112 ? 2.865 6.462 -17.163 1.00 78.31 112 TYR A O 1
ATOM 883 N N . PHE A 1 113 ? 3.278 6.175 -19.355 1.00 66.12 113 PHE A N 1
ATOM 884 C CA . PHE A 1 113 ? 4.216 7.289 -19.464 1.00 66.12 113 PHE A CA 1
ATOM 885 C C . PHE A 1 113 ? 3.549 8.476 -20.170 1.00 66.12 113 PHE A C 1
ATOM 887 O O . PHE A 1 113 ? 2.954 8.325 -21.235 1.00 66.12 113 PHE A O 1
ATOM 894 N N . THR A 1 114 ? 3.656 9.670 -19.587 1.00 51.66 114 THR A N 1
ATOM 895 C CA . THR A 1 114 ? 3.317 10.942 -20.243 1.00 51.66 114 THR A CA 1
ATOM 896 C C . THR A 1 114 ? 4.473 11.907 -20.015 1.00 51.66 114 THR A C 1
ATOM 898 O O . THR A 1 114 ? 4.784 12.188 -18.859 1.00 51.66 114 THR A O 1
ATOM 901 N N . TYR A 1 115 ? 5.115 12.330 -21.108 1.00 53.69 115 TYR A N 1
ATOM 902 C CA . TYR A 1 115 ? 6.288 13.213 -21.145 1.00 53.69 115 TYR A CA 1
ATOM 903 C C . TYR A 1 115 ? 6.069 14.556 -20.441 1.00 53.69 115 TYR A C 1
ATOM 905 O O . TYR A 1 115 ? 4.957 15.117 -20.585 1.00 53.69 115 TYR A O 1
#

pLDDT: mean 85.49, std 12.78, range [42.03, 96.38]

Sequence (115 aa):
MPFVPEEGPPFGTIIGVFVTNTGNTTVSNFEAVRTTIYFHNNSMPLVTLNLIFVGDSTQINQGESRILMFTHDRESIFSPNIEEGTVLYSRILIRWGDNIEEILTTAPSAVYFTY

Secondary structure (DSSP, 8-state):
-------PPP---EEEEEEE--SSS-B---EEEEEEEEETTT--EEEEEEEEEESS---B-TT-EEEEEEEE-TTS-------TT-EEEEEEEEEETTTEEEEEEPPPEEPP---

Foldseek 3Di:
DPDDPPQADFDKDKDKDKDFAQDPAKWADKDFQKKWKAFPVPRHTPDIFGKDWDDDGPIAGHRGIDITMIIGDPPDGDHDDDDFQGKMKMWIWIAIDPGDIDIDIDDIDTDDDDD

Radius of gyration: 16.73 Å; chains: 1; bounding box: 56×29×40 Å